Protein AF-A0A3D4FFZ3-F1 (afdb_monomer)

Radius of gyration: 27.98 Å; Cα contacts (8 Å, |Δi|>4): 88; chains: 1; bounding box: 76×33×69 Å

Foldseek 3Di:
DPPPVVVVVVVVVVVVVVVVVVVVVVVVVVVVVVPPDDDPDDPPCVVVVNPCVVVPPPPDDDDDDPPPDPQKDKDWDFDFPDPDPPDPGDGQWIWIWIRRRVVRDTDIGTDHSPDDDDD

Nearest PDB structures (foldseek):
  1pby-assembly1_B  TM=6.026E-01  e=5.267E+00  Paracoccus denitrificans
  5kux-assembly1_A  TM=2.816E-01  e=1.067E+00  synthetic construct
  7ear-assembly1_A  TM=4.599E-01  e=4.659E+00  Bacillus thuringiensis
  3ul5-assembly1_A  TM=3.034E-01  e=6.734E+00  Saccharum officinarum

Mean predicted aligned error: 15.94 Å

Structure (mmCIF, N/CA/C/O backbone):
data_AF-A0A3D4FFZ3-F1
#
_entry.id   AF-A0A3D4FFZ3-F1
#
loop_
_atom_site.group_PDB
_atom_site.id
_atom_site.type_symbol
_atom_site.label_atom_id
_atom_site.label_alt_id
_atom_site.label_comp_id
_atom_site.label_asym_id
_atom_site.label_entity_id
_atom_site.label_seq_id
_atom_site.pdbx_PDB_ins_code
_atom_site.Cartn_x
_atom_site.Cartn_y
_atom_site.Cartn_z
_atom_site.occupancy
_atom_site.B_iso_or_equiv
_atom_site.auth_seq_id
_atom_site.auth_comp_id
_atom_site.auth_asym_id
_atom_site.auth_atom_id
_atom_site.pdbx_PDB_model_num
ATOM 1 N N . MET A 1 1 ? -59.011 -3.872 30.780 1.00 48.00 1 MET A N 1
ATOM 2 C CA . MET A 1 1 ? -57.568 -4.022 31.102 1.00 48.00 1 MET A CA 1
ATOM 3 C C . MET A 1 1 ? -57.003 -2.704 31.618 1.00 48.00 1 MET A C 1
ATOM 5 O O . MET A 1 1 ? -56.883 -1.747 30.860 1.00 48.00 1 MET A O 1
ATOM 9 N N . LYS A 1 2 ? -56.721 -2.618 32.922 1.00 48.41 2 LYS A N 1
ATOM 10 C CA . LYS A 1 2 ? -56.284 -1.389 33.605 1.00 48.41 2 LYS A CA 1
ATOM 11 C C . LYS A 1 2 ? -54.818 -1.113 33.234 1.00 48.41 2 LYS A C 1
ATOM 13 O O . LYS A 1 2 ? -53.920 -1.659 33.855 1.00 48.41 2 LYS A O 1
ATOM 18 N N . LYS A 1 3 ? -54.581 -0.331 32.169 1.00 56.19 3 LYS A N 1
ATOM 19 C CA . LYS A 1 3 ? -53.235 0.008 31.662 1.00 56.19 3 LYS A CA 1
ATOM 20 C C . LYS A 1 3 ? -52.367 0.563 32.798 1.00 56.19 3 LYS A C 1
ATOM 22 O O . LYS A 1 3 ? -52.627 1.638 33.336 1.00 56.19 3 LYS A O 1
ATOM 27 N N . ASN A 1 4 ? -51.328 -0.185 33.134 1.00 61.59 4 ASN A N 1
ATOM 28 C CA . ASN A 1 4 ? -50.447 0.015 34.272 1.00 61.59 4 ASN A CA 1
ATOM 29 C C . ASN A 1 4 ? -49.555 1.230 33.952 1.00 61.59 4 ASN A C 1
ATOM 31 O O . ASN A 1 4 ? -48.488 1.090 33.353 1.00 61.59 4 ASN A O 1
ATOM 35 N N . LYS A 1 5 ? -50.014 2.447 34.283 1.00 64.62 5 LYS A N 1
ATOM 36 C CA . LYS A 1 5 ? -49.298 3.716 34.016 1.00 64.62 5 LYS A CA 1
ATOM 37 C C . LYS A 1 5 ? -47.824 3.676 34.457 1.00 64.62 5 LYS A C 1
ATOM 39 O O . LYS A 1 5 ? -46.995 4.328 33.831 1.00 64.62 5 LYS A O 1
ATOM 44 N N . SER A 1 6 ? -47.496 2.886 35.476 1.00 68.19 6 SER A N 1
ATOM 45 C CA . SER A 1 6 ? -46.139 2.701 36.001 1.00 68.19 6 SER A CA 1
ATOM 46 C C . SER A 1 6 ? -45.196 1.956 35.043 1.00 68.19 6 SER A C 1
ATOM 48 O O . SER A 1 6 ? -44.030 2.318 34.952 1.00 68.19 6 SER A O 1
ATOM 50 N N . ILE A 1 7 ? -45.687 0.990 34.255 1.00 79.81 7 ILE A N 1
ATOM 51 C CA . ILE A 1 7 ? -44.854 0.225 33.301 1.00 79.81 7 ILE A CA 1
ATOM 52 C C . ILE A 1 7 ? -44.422 1.106 32.125 1.00 79.81 7 ILE A C 1
ATOM 54 O O . ILE A 1 7 ? -43.269 1.075 31.710 1.00 79.81 7 ILE A O 1
ATOM 58 N N . LYS A 1 8 ? -45.320 1.969 31.632 1.00 82.06 8 LYS A N 1
ATOM 59 C CA . LYS A 1 8 ? -44.978 2.939 30.579 1.00 82.06 8 LYS A CA 1
ATOM 60 C C . LYS A 1 8 ? -43.899 3.931 31.024 1.00 82.06 8 LYS A C 1
ATOM 62 O O . LYS A 1 8 ? -43.062 4.303 30.213 1.00 82.06 8 LYS A O 1
ATOM 67 N N . LYS A 1 9 ? -43.901 4.333 32.302 1.00 85.06 9 LYS A N 1
ATOM 68 C CA . LYS A 1 9 ? -42.853 5.197 32.869 1.00 85.06 9 LYS A CA 1
ATOM 69 C C . LYS A 1 9 ? -41.499 4.485 32.922 1.00 85.06 9 LYS A C 1
ATOM 71 O O . LYS A 1 9 ? -40.504 5.082 32.542 1.00 85.06 9 LYS A O 1
ATOM 76 N N . ILE A 1 10 ? -41.469 3.211 33.320 1.00 87.88 10 ILE A N 1
ATOM 77 C CA . ILE A 1 10 ? -40.234 2.406 33.364 1.00 87.88 10 ILE A CA 1
ATOM 78 C C . ILE A 1 10 ? -39.655 2.204 31.955 1.00 87.88 10 ILE A C 1
ATOM 80 O O . ILE A 1 10 ? -38.456 2.377 31.750 1.00 87.88 10 ILE A O 1
ATOM 84 N N . ILE A 1 11 ? -40.502 1.914 30.963 1.00 90.44 11 ILE A N 1
ATOM 85 C CA . ILE A 1 11 ? -40.082 1.799 29.555 1.00 90.44 11 ILE A CA 1
ATOM 86 C C . ILE A 1 11 ? -39.512 3.129 29.039 1.00 90.44 11 ILE A C 1
ATOM 88 O O . ILE A 1 11 ? -38.491 3.148 28.364 1.00 90.44 11 ILE A O 1
ATOM 92 N N . PHE A 1 12 ? -40.132 4.257 29.391 1.00 91.25 12 PHE A N 1
ATOM 93 C CA . PHE A 1 12 ? -39.640 5.571 28.979 1.00 91.25 12 PHE A CA 1
ATOM 94 C C . PHE A 1 12 ? -38.284 5.918 29.619 1.00 91.25 12 PHE A C 1
ATOM 96 O O . PHE A 1 12 ? -37.401 6.446 28.949 1.00 91.25 12 PHE A O 1
ATOM 103 N N . ILE A 1 13 ? -38.090 5.572 30.897 1.00 93.25 13 ILE A N 1
ATOM 104 C CA . ILE A 1 13 ? -36.820 5.776 31.611 1.00 93.25 13 ILE A CA 1
ATOM 105 C C . ILE A 1 13 ? -35.711 4.906 31.011 1.00 93.25 13 ILE A C 1
ATOM 107 O O . ILE A 1 13 ? -34.633 5.411 30.718 1.00 93.25 13 ILE A O 1
ATOM 111 N N . THR A 1 14 ? -35.976 3.618 30.784 1.00 93.00 14 THR A N 1
ATOM 112 C CA . THR A 1 14 ? -34.989 2.695 30.194 1.00 93.00 14 THR A CA 1
ATOM 113 C C . THR A 1 14 ? -34.596 3.103 28.773 1.00 93.00 14 THR A C 1
ATOM 115 O O . THR A 1 14 ? -33.411 3.096 28.449 1.00 93.00 14 THR A O 1
ATOM 118 N N . LEU A 1 15 ? -35.555 3.550 27.956 1.00 94.00 15 LEU A N 1
ATOM 119 C CA . LEU A 1 15 ? -35.282 4.083 26.620 1.00 94.00 15 LEU A CA 1
ATOM 120 C C . LEU A 1 15 ? -34.438 5.367 26.667 1.00 94.00 15 LEU A C 1
ATOM 122 O O . LEU A 1 15 ? -33.523 5.525 25.866 1.00 94.00 15 LEU A O 1
ATOM 126 N N . SER A 1 16 ? -34.714 6.258 27.624 1.00 93.06 16 SER A N 1
ATOM 127 C CA . SER A 1 16 ? -33.938 7.488 27.824 1.00 93.06 16 SER A CA 1
ATOM 128 C C . SER A 1 16 ? -32.482 7.190 28.198 1.00 93.06 16 SER A C 1
ATOM 130 O O . SER A 1 16 ? -31.563 7.752 27.605 1.00 93.06 16 SER A O 1
ATOM 132 N N . VAL A 1 17 ? -32.257 6.240 29.114 1.00 96.00 17 VAL A N 1
ATOM 133 C CA . VAL A 1 17 ? -30.906 5.801 29.509 1.00 96.00 17 VAL A CA 1
ATOM 134 C C . VAL A 1 17 ? -30.159 5.175 28.329 1.00 96.00 17 VAL A C 1
ATOM 136 O O . VAL A 1 17 ? -28.996 5.501 28.105 1.00 96.00 17 VAL A O 1
ATOM 139 N N . LEU A 1 18 ? -30.829 4.333 27.534 1.00 95.94 18 LEU A N 1
ATOM 140 C CA . LEU A 1 18 ? -30.233 3.729 26.339 1.00 95.94 18 LEU A CA 1
ATOM 141 C C . LEU A 1 18 ? -29.776 4.794 25.330 1.00 95.94 18 LEU A C 1
ATOM 143 O O . LEU A 1 18 ? -28.683 4.696 24.774 1.00 95.94 18 LEU A O 1
ATOM 147 N N . LEU A 1 19 ? -30.592 5.829 25.122 1.00 95.62 19 LEU A N 1
ATOM 148 C CA . LEU A 1 19 ? -30.292 6.918 24.194 1.00 95.62 19 LEU A CA 1
ATOM 149 C C . LEU A 1 19 ? -29.105 7.768 24.678 1.00 95.62 19 LEU A C 1
ATOM 151 O O . LEU A 1 19 ? -28.261 8.169 23.880 1.00 95.62 19 LEU A O 1
ATOM 155 N N . LEU A 1 20 ? -28.996 7.963 25.993 1.00 96.38 20 LEU A N 1
ATOM 156 C CA . LEU A 1 20 ? -27.861 8.624 26.64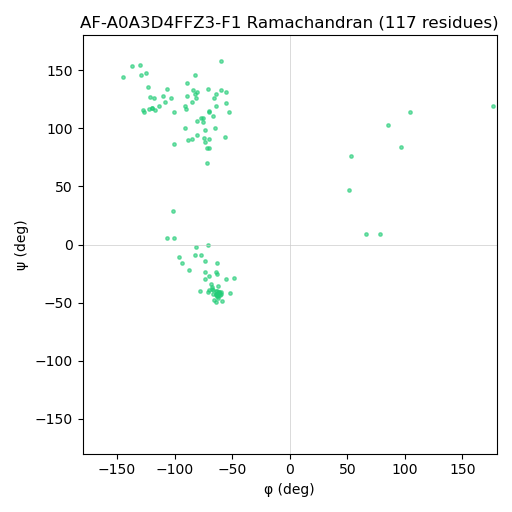0 1.00 96.38 20 LEU A CA 1
ATOM 157 C C . LEU A 1 20 ? -26.558 7.830 26.462 1.00 96.38 20 LEU A C 1
ATOM 159 O O . LEU A 1 20 ? -25.529 8.411 26.116 1.00 96.38 20 LEU A O 1
ATOM 163 N N . CYS A 1 21 ? -26.603 6.504 26.623 1.00 95.88 21 CYS A N 1
ATOM 164 C CA . CYS A 1 21 ? -25.453 5.634 26.366 1.00 95.88 21 CYS A CA 1
ATOM 165 C C . CYS A 1 21 ? -25.006 5.693 24.899 1.00 95.88 21 CYS A C 1
ATOM 167 O O . CYS A 1 21 ? -23.814 5.822 24.633 1.00 95.88 21 CYS A O 1
ATOM 169 N N . LEU A 1 22 ? -25.946 5.648 23.950 1.00 96.38 22 LEU A N 1
ATOM 170 C CA . LEU A 1 22 ? -25.636 5.766 22.520 1.00 96.38 22 LEU A CA 1
ATOM 171 C C . LEU A 1 22 ? -25.002 7.122 22.183 1.00 96.38 22 LEU A C 1
ATOM 173 O O . LEU A 1 22 ? -24.018 7.169 21.447 1.00 96.38 22 LEU A O 1
ATOM 177 N N . GLY A 1 23 ? -25.514 8.210 22.765 1.00 96.06 23 GLY A N 1
ATOM 178 C CA . GLY A 1 23 ? -24.931 9.543 22.613 1.00 96.06 23 GLY A CA 1
ATOM 179 C C . GLY A 1 23 ? -23.497 9.624 23.142 1.00 96.06 23 GLY A C 1
ATOM 180 O O . GLY A 1 23 ? -22.621 10.154 22.462 1.00 96.06 23 GLY A O 1
ATOM 181 N N . ALA A 1 24 ? -23.229 9.040 24.314 1.00 95.31 24 ALA A N 1
ATOM 182 C CA . ALA A 1 24 ? -21.886 9.005 24.893 1.00 95.31 24 ALA A CA 1
ATOM 183 C C . ALA A 1 24 ? -20.893 8.218 24.020 1.00 95.31 24 ALA A C 1
ATOM 185 O O . ALA A 1 24 ? -19.775 8.681 23.796 1.00 95.31 24 ALA A O 1
ATOM 186 N N . VAL A 1 25 ? -21.311 7.064 23.483 1.00 96.00 25 VAL A N 1
ATOM 187 C CA . VAL A 1 25 ? -20.490 6.268 22.555 1.00 96.00 25 VAL A CA 1
ATOM 188 C C . VAL A 1 25 ? -20.187 7.061 21.286 1.00 96.00 25 VAL A C 1
ATOM 190 O O . VAL A 1 25 ? -19.031 7.129 20.881 1.00 96.00 25 VAL A O 1
ATOM 193 N N . TYR A 1 26 ? -21.192 7.711 20.692 1.00 95.62 26 TYR A N 1
ATOM 194 C CA . TYR A 1 26 ? -21.011 8.519 19.486 1.00 95.62 26 TYR A CA 1
ATOM 195 C C . TYR A 1 26 ? -20.001 9.656 19.696 1.00 95.62 26 TYR A C 1
ATOM 197 O O . TYR A 1 26 ? -19.062 9.799 18.915 1.00 95.62 26 TYR A O 1
ATOM 205 N N . VAL A 1 27 ? -20.148 10.425 20.782 1.00 95.38 27 VAL A N 1
ATOM 206 C CA . VAL A 1 27 ? -19.226 11.522 21.122 1.00 95.38 27 VAL A CA 1
ATOM 207 C C . VAL A 1 27 ? -17.806 10.998 21.353 1.00 95.38 27 VAL A C 1
ATOM 209 O O . VAL A 1 27 ? -16.845 11.591 20.862 1.00 95.38 27 VAL A O 1
ATOM 212 N N . TYR A 1 28 ? -17.659 9.868 22.049 1.00 94.62 28 TYR A N 1
ATOM 213 C CA . TYR A 1 28 ? -16.353 9.261 22.296 1.00 94.62 28 TYR A CA 1
ATOM 214 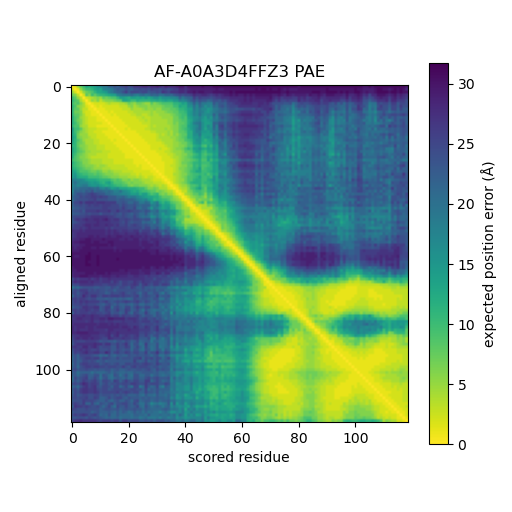C C . TYR A 1 28 ? -15.677 8.798 20.999 1.00 94.62 28 TYR A C 1
ATOM 216 O O . TYR A 1 28 ? -14.532 9.173 20.742 1.00 94.62 28 TYR A O 1
ATOM 224 N N . SER A 1 29 ? -16.386 8.056 20.144 1.00 92.00 29 SER A N 1
ATOM 225 C CA . SER A 1 29 ? -15.871 7.627 18.839 1.00 92.00 29 SER A CA 1
ATOM 226 C C . SER A 1 29 ? -15.493 8.815 17.950 1.00 92.00 29 SER A C 1
ATOM 228 O O . SER A 1 29 ? -14.431 8.791 17.334 1.00 92.00 29 SER A O 1
ATOM 230 N N . TYR A 1 30 ? -16.301 9.881 17.934 1.00 91.94 30 TYR A N 1
ATOM 231 C CA . TYR A 1 30 ? -15.998 11.100 17.181 1.00 91.94 30 TYR A CA 1
ATOM 232 C C . TYR A 1 30 ? -14.723 11.792 17.689 1.00 91.94 30 TYR A C 1
ATOM 234 O O . TYR A 1 30 ? -13.858 12.152 16.898 1.00 91.94 30 TYR A O 1
ATOM 242 N N . SER A 1 31 ? -14.550 11.896 19.012 1.00 89.75 31 SER A N 1
ATOM 243 C CA . SER A 1 31 ? -13.341 12.477 19.621 1.00 89.75 31 SER A CA 1
ATOM 244 C C . SER A 1 31 ? -12.059 11.692 19.315 1.00 89.75 31 SER A C 1
ATOM 246 O O . SER A 1 31 ? -10.960 12.247 19.337 1.00 89.75 31 SER A O 1
ATOM 248 N N . LEU A 1 32 ? -12.194 10.391 19.036 1.00 85.38 32 LEU A N 1
ATOM 249 C CA . LEU A 1 32 ? -11.086 9.533 18.635 1.00 85.38 32 LEU A CA 1
ATOM 250 C C . LEU A 1 32 ? -10.715 9.758 17.164 1.00 85.38 32 LEU A C 1
ATOM 252 O O . LEU A 1 32 ? -9.531 9.799 16.840 1.00 85.38 32 LEU A O 1
ATOM 256 N N . LEU A 1 33 ? -11.718 9.939 16.299 1.00 83.75 33 LEU A N 1
ATOM 257 C CA . LEU A 1 33 ? -11.528 10.227 14.875 1.00 83.75 33 LEU A CA 1
ATOM 258 C C . LEU A 1 33 ? -10.904 11.609 14.646 1.00 83.75 33 LEU A C 1
ATOM 260 O O . LEU A 1 33 ? -10.021 11.739 13.808 1.00 83.75 33 LEU A O 1
ATOM 264 N N . ASP A 1 34 ? -11.291 12.613 15.433 1.00 82.81 34 ASP A N 1
ATOM 265 C CA . ASP A 1 34 ? -10.767 13.986 15.334 1.00 82.81 34 ASP A CA 1
ATOM 266 C C . ASP A 1 34 ? -9.260 14.087 15.655 1.00 82.81 34 ASP A C 1
ATOM 268 O O . ASP A 1 34 ? -8.549 14.970 15.186 1.00 82.81 34 ASP A O 1
ATOM 272 N N . LYS A 1 35 ? -8.727 13.131 16.427 1.00 79.56 35 LYS A N 1
ATOM 273 C CA . LYS A 1 35 ? -7.289 13.045 16.743 1.00 79.56 35 LYS A CA 1
ATOM 274 C C . LYS A 1 35 ? -6.449 12.484 15.596 1.00 79.56 35 LYS A C 1
ATOM 276 O O . LYS A 1 35 ? -5.218 12.491 15.690 1.00 79.56 35 LYS A O 1
ATOM 281 N N . ILE A 1 36 ? -7.076 11.970 14.541 1.00 78.62 36 ILE A N 1
ATOM 282 C CA . ILE A 1 36 ? -6.365 11.464 13.374 1.00 78.62 36 ILE A CA 1
ATOM 283 C C . ILE A 1 36 ? -5.878 12.676 12.581 1.00 78.62 36 ILE A C 1
ATOM 285 O O . ILE A 1 36 ? -6.652 13.359 11.919 1.00 78.62 36 ILE A O 1
ATOM 289 N N . LYS A 1 37 ? -4.571 12.948 12.652 1.00 68.00 37 LYS A N 1
ATOM 290 C CA . LYS A 1 37 ? -3.927 13.961 11.814 1.00 68.00 37 LYS A CA 1
ATOM 291 C C . LYS A 1 37 ? -4.000 13.516 10.357 1.00 68.00 37 LYS A C 1
ATOM 293 O O . LYS A 1 37 ? -3.211 12.680 9.923 1.00 68.00 37 LYS A O 1
ATOM 298 N N . THR A 1 38 ? -4.943 14.074 9.615 1.00 67.94 38 THR A N 1
ATOM 299 C CA . THR A 1 38 ? -4.982 13.958 8.163 1.00 67.94 38 THR A CA 1
ATOM 300 C C . THR A 1 38 ? -4.047 15.002 7.572 1.00 67.94 38 THR A C 1
ATOM 302 O O . THR A 1 38 ? -4.095 16.172 7.946 1.00 67.94 38 THR A O 1
ATOM 305 N N . VAL A 1 39 ? -3.171 14.580 6.669 1.00 69.00 39 VAL A N 1
ATOM 306 C CA . VAL A 1 39 ? -2.488 15.504 5.763 1.00 69.00 39 VAL A CA 1
ATOM 307 C C . VAL A 1 39 ? -3.414 15.748 4.581 1.00 69.00 39 VAL A C 1
ATOM 309 O O . VAL A 1 39 ? -3.987 14.796 4.046 1.00 69.00 39 VAL A O 1
ATOM 312 N N . ASP A 1 40 ? -3.591 17.008 4.196 1.00 69.19 40 ASP A N 1
ATOM 313 C CA . ASP A 1 40 ? -4.332 17.326 2.982 1.00 69.19 40 ASP A CA 1
ATOM 314 C C . ASP A 1 40 ? -3.558 16.765 1.789 1.00 69.19 40 ASP A C 1
ATOM 316 O O . ASP A 1 40 ? -2.398 17.111 1.551 1.00 69.19 40 ASP A O 1
ATOM 320 N N . PHE A 1 41 ? -4.188 15.851 1.050 1.00 58.47 41 PHE A N 1
ATOM 321 C CA . PHE A 1 41 ? -3.632 15.370 -0.205 1.00 58.47 41 PHE A CA 1
ATOM 322 C C . PHE A 1 41 ? -3.637 16.534 -1.199 1.00 58.47 41 PHE A C 1
ATOM 324 O O . PHE A 1 41 ? -4.694 16.989 -1.636 1.00 58.47 41 PHE A O 1
ATOM 331 N N . THR A 1 42 ? -2.448 17.031 -1.539 1.00 68.88 42 THR A N 1
ATOM 332 C CA . THR A 1 42 ? -2.285 18.061 -2.566 1.00 68.88 42 THR A CA 1
ATOM 333 C C . THR A 1 42 ? -2.826 17.554 -3.903 1.00 68.88 42 THR A C 1
ATOM 335 O O . THR A 1 42 ? -2.545 16.434 -4.329 1.00 68.88 42 THR A O 1
ATOM 338 N N . ASN A 1 43 ? -3.626 18.381 -4.574 1.00 64.62 43 ASN A N 1
ATOM 339 C CA . ASN A 1 43 ? -4.103 18.091 -5.928 1.00 64.62 43 ASN A CA 1
ATOM 340 C C . ASN A 1 43 ? -3.055 18.450 -6.996 1.00 64.62 43 ASN A C 1
ATOM 342 O O . ASN A 1 43 ? -3.292 18.239 -8.190 1.00 64.62 43 ASN A O 1
ATOM 346 N N . ASP A 1 44 ? -1.905 19.002 -6.593 1.00 69.44 44 ASP A N 1
ATOM 347 C CA . ASP A 1 44 ? -0.830 19.323 -7.516 1.00 69.44 44 ASP A CA 1
ATOM 348 C C . ASP A 1 44 ? -0.071 18.050 -7.916 1.00 69.44 44 ASP A C 1
ATOM 350 O O . ASP A 1 44 ? 0.680 17.442 -7.151 1.00 69.44 44 ASP A O 1
ATOM 354 N N . LYS A 1 45 ? -0.258 17.644 -9.175 1.00 62.78 45 LYS A N 1
ATOM 355 C CA . LYS A 1 45 ? 0.383 16.468 -9.781 1.00 62.78 45 LYS A CA 1
ATOM 356 C C . LYS A 1 45 ? 1.913 16.519 -9.685 1.00 62.78 45 LYS A C 1
ATOM 358 O O . LYS A 1 45 ? 2.530 15.458 -9.617 1.00 62.78 45 LYS A O 1
ATOM 363 N N . LYS A 1 46 ? 2.528 17.712 -9.676 1.00 61.47 46 LYS A N 1
ATOM 364 C CA . LYS A 1 46 ? 3.986 17.859 -9.521 1.00 61.47 46 LYS A CA 1
ATOM 365 C C . LYS A 1 46 ? 4.446 17.535 -8.104 1.00 61.47 46 LYS A C 1
ATOM 367 O O . LYS A 1 46 ? 5.469 16.877 -7.946 1.00 61.47 46 LYS A O 1
ATOM 372 N N . GLU A 1 47 ? 3.687 17.966 -7.104 1.00 62.59 47 GLU A N 1
ATOM 373 C CA . GLU A 1 47 ? 3.986 17.735 -5.689 1.00 62.59 47 GLU A CA 1
ATOM 374 C C . GLU A 1 47 ? 3.723 16.270 -5.291 1.00 62.59 47 GLU A C 1
ATOM 376 O O . GLU A 1 47 ? 4.465 15.694 -4.501 1.00 62.59 47 GLU A O 1
ATOM 381 N N . LEU A 1 48 ? 2.769 15.609 -5.960 1.00 62.47 48 LEU A N 1
ATOM 382 C CA . LEU A 1 48 ? 2.561 14.154 -5.897 1.00 62.47 48 LEU A CA 1
ATOM 383 C C . LEU A 1 48 ? 3.664 13.332 -6.599 1.00 62.47 48 LEU A C 1
ATOM 385 O O . LEU A 1 48 ? 3.570 12.106 -6.659 1.00 62.47 48 LEU A O 1
ATOM 389 N N . GLY A 1 49 ? 4.674 13.974 -7.199 1.00 58.31 49 GLY A N 1
ATOM 390 C CA . GLY A 1 49 ? 5.721 13.298 -7.975 1.00 58.31 49 GLY A CA 1
ATOM 391 C C . GLY A 1 49 ? 5.219 12.640 -9.269 1.00 58.31 49 GLY A C 1
ATOM 392 O O . GLY A 1 49 ? 5.969 11.924 -9.937 1.00 58.31 49 GLY A O 1
ATOM 393 N N . ILE A 1 50 ? 3.965 12.885 -9.663 1.00 58.59 50 ILE A N 1
ATOM 394 C CA . ILE A 1 50 ? 3.356 12.327 -10.871 1.00 58.59 50 ILE A CA 1
ATOM 395 C C . ILE A 1 50 ? 3.731 13.228 -12.047 1.00 58.59 50 ILE A C 1
ATOM 397 O O . ILE A 1 50 ? 3.033 14.184 -12.398 1.00 58.59 50 ILE A O 1
ATOM 401 N N . ASN A 1 51 ? 4.849 12.908 -12.699 1.00 61.62 51 ASN A N 1
ATOM 402 C CA . ASN A 1 51 ? 5.249 13.577 -13.931 1.00 61.62 51 ASN A CA 1
ATOM 403 C C . ASN A 1 51 ? 4.330 13.152 -15.093 1.00 61.62 51 ASN A C 1
ATOM 405 O O . ASN A 1 51 ? 4.636 12.248 -15.870 1.00 61.62 51 ASN A O 1
ATOM 409 N N . THR A 1 52 ? 3.175 13.811 -15.189 1.00 57.41 52 THR A N 1
ATOM 410 C CA . THR A 1 52 ? 2.149 13.543 -16.209 1.00 57.41 52 THR A CA 1
ATOM 411 C C . THR A 1 52 ? 2.606 13.805 -17.646 1.00 57.41 52 THR A C 1
ATOM 413 O O . THR A 1 52 ? 1.992 13.277 -18.570 1.00 57.41 52 THR A O 1
ATOM 416 N N . GLU A 1 53 ? 3.706 14.533 -17.865 1.00 59.00 53 GLU A N 1
ATOM 417 C CA . GLU A 1 53 ? 4.274 14.719 -19.206 1.00 59.00 53 GLU A CA 1
ATOM 418 C C . GLU A 1 53 ? 4.899 13.429 -19.757 1.00 59.00 53 GLU A C 1
ATOM 420 O O . GLU A 1 53 ? 4.876 13.213 -20.966 1.00 59.00 53 GLU A O 1
ATOM 425 N N . LYS A 1 54 ? 5.365 12.523 -18.883 1.00 52.50 54 LYS A N 1
ATOM 426 C CA . LYS A 1 54 ? 5.884 11.197 -19.269 1.00 52.50 54 LYS A CA 1
ATOM 427 C C . LYS A 1 54 ? 4.796 10.138 -19.482 1.00 52.50 54 LYS A C 1
ATOM 429 O O . LYS A 1 54 ? 5.105 9.049 -19.949 1.00 52.50 54 LYS A O 1
ATOM 434 N N . ILE A 1 55 ? 3.545 10.447 -19.128 1.00 51.53 55 ILE A N 1
ATOM 435 C CA . ILE A 1 55 ? 2.378 9.550 -19.251 1.00 51.53 55 ILE A CA 1
ATOM 436 C C . ILE A 1 55 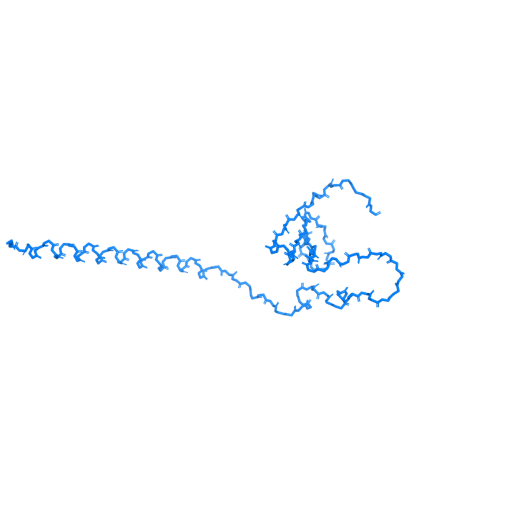? 1.548 9.910 -20.496 1.00 51.53 55 ILE A C 1
ATOM 438 O O . ILE A 1 55 ? 0.481 9.350 -20.734 1.00 51.53 55 ILE A O 1
ATOM 442 N N . LYS A 1 56 ? 2.014 10.844 -21.336 1.00 47.28 56 LYS A N 1
ATOM 443 C CA . LYS A 1 56 ? 1.443 10.956 -22.678 1.00 47.28 56 LYS A CA 1
ATOM 444 C C . LYS A 1 56 ? 1.809 9.677 -23.435 1.00 47.28 56 LYS A C 1
ATOM 446 O O . LYS A 1 56 ? 2.997 9.349 -23.465 1.00 47.28 56 LYS A O 1
ATOM 451 N N . PRO A 1 57 ? 0.837 8.953 -24.020 1.00 47.28 57 PRO A N 1
ATOM 452 C CA . PRO A 1 57 ? 1.158 7.827 -24.877 1.00 47.28 57 PRO A CA 1
ATOM 453 C C . PRO A 1 57 ? 2.091 8.366 -25.952 1.00 47.28 57 PRO A 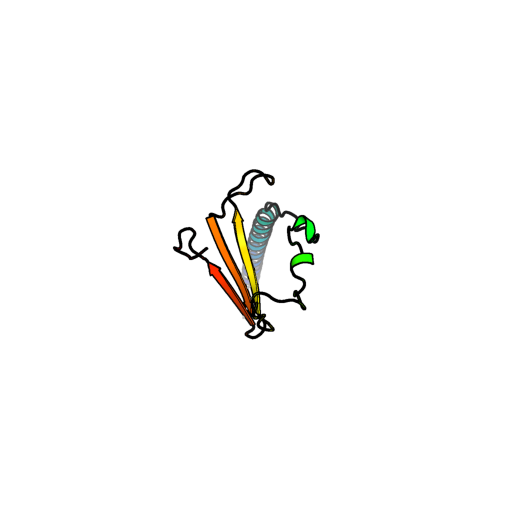C 1
ATOM 455 O O . PRO A 1 57 ? 1.782 9.360 -26.618 1.00 47.28 57 PRO A O 1
ATOM 458 N N . LYS A 1 58 ? 3.280 7.772 -26.034 1.00 45.81 58 LYS A N 1
ATOM 459 C CA . LYS A 1 58 ? 4.285 8.085 -27.041 1.00 45.81 58 LYS A CA 1
ATOM 460 C C . LYS A 1 58 ? 3.764 7.520 -28.362 1.00 45.81 58 LYS A C 1
ATOM 462 O O . LYS A 1 58 ? 4.212 6.494 -28.851 1.00 45.81 58 LYS A O 1
ATOM 467 N N . ASN A 1 59 ? 2.717 8.150 -28.884 1.00 53.16 59 ASN A N 1
ATOM 468 C CA . ASN A 1 59 ? 2.283 7.940 -30.243 1.00 53.16 59 ASN A CA 1
ATOM 469 C C . ASN A 1 59 ? 3.372 8.585 -31.083 1.00 53.16 59 ASN A C 1
ATOM 471 O O . ASN A 1 59 ? 3.537 9.804 -31.029 1.00 53.16 59 ASN A O 1
ATOM 475 N N . ASN A 1 60 ? 4.077 7.736 -31.817 1.00 50.03 60 ASN A N 1
ATOM 476 C CA . ASN A 1 60 ? 5.135 8.024 -32.775 1.00 50.03 60 ASN A CA 1
ATOM 477 C C . ASN A 1 60 ? 6.537 7.713 -32.234 1.00 50.03 60 ASN A C 1
ATOM 479 O O . ASN A 1 60 ? 7.061 8.356 -31.325 1.00 50.03 60 ASN A O 1
ATOM 483 N N . ASP A 1 61 ? 7.107 6.713 -32.903 1.00 43.81 61 ASP A N 1
ATOM 484 C CA . ASP A 1 61 ? 8.525 6.402 -33.045 1.00 43.81 61 ASP A CA 1
ATOM 485 C C . ASP A 1 61 ? 9.087 5.341 -32.083 1.00 43.81 61 ASP A C 1
ATOM 487 O O . ASP A 1 61 ? 9.690 5.613 -31.046 1.00 43.81 61 ASP A O 1
ATOM 491 N N . SER A 1 62 ? 8.879 4.096 -32.529 1.00 48.97 62 SER A N 1
ATOM 492 C CA . SER A 1 62 ? 9.935 3.096 -32.730 1.00 48.97 62 SER A CA 1
ATOM 493 C C . SER A 1 62 ? 10.856 2.822 -31.542 1.00 48.97 62 SER A C 1
ATOM 495 O O . SER A 1 62 ? 11.996 3.266 -31.558 1.00 48.97 62 SER A O 1
ATOM 497 N N . ASP A 1 63 ? 10.369 2.074 -30.549 1.00 46.22 63 ASP A N 1
ATOM 498 C CA . ASP A 1 63 ? 11.064 0.929 -29.925 1.00 46.22 63 ASP A CA 1
ATOM 499 C C . ASP A 1 63 ? 10.210 0.396 -28.754 1.00 46.22 63 ASP A C 1
ATOM 501 O O . ASP A 1 63 ? 9.915 1.127 -27.810 1.00 46.22 63 ASP A O 1
ATOM 505 N N . GLY A 1 64 ? 9.785 -0.868 -28.827 1.00 43.12 64 GLY A N 1
ATOM 506 C CA . GLY A 1 64 ? 9.074 -1.570 -27.748 1.00 43.12 64 GLY A CA 1
ATOM 507 C C . GLY A 1 64 ? 7.552 -1.362 -27.698 1.00 43.12 64 GLY A C 1
ATOM 508 O O . GLY A 1 64 ? 7.052 -0.360 -27.198 1.00 43.12 64 GLY A O 1
ATOM 509 N N . ASN A 1 65 ? 6.800 -2.363 -28.165 1.00 44.00 65 ASN A N 1
ATOM 510 C CA . ASN A 1 65 ? 5.342 -2.467 -28.045 1.00 44.00 65 ASN A CA 1
ATOM 511 C C . ASN A 1 65 ? 4.888 -2.400 -26.571 1.00 44.00 65 ASN A C 1
ATOM 513 O O . ASN A 1 65 ? 4.822 -3.425 -25.894 1.00 44.00 65 ASN A O 1
ATOM 517 N N . ILE A 1 66 ? 4.554 -1.213 -26.061 1.00 53.16 66 ILE A N 1
ATOM 518 C CA . ILE A 1 66 ? 3.778 -1.096 -24.824 1.00 53.16 66 ILE A CA 1
ATOM 519 C C . ILE A 1 66 ? 2.317 -1.313 -25.213 1.00 53.16 66 ILE A C 1
ATOM 521 O O . ILE A 1 66 ? 1.639 -0.400 -25.681 1.00 53.16 66 ILE A O 1
ATOM 525 N N . ASP A 1 67 ? 1.864 -2.559 -25.086 1.00 55.62 67 ASP A N 1
ATOM 526 C CA . ASP A 1 67 ? 0.493 -2.957 -25.394 1.00 55.62 67 ASP A CA 1
ATOM 527 C C . ASP A 1 67 ? -0.453 -2.357 -24.344 1.00 55.62 67 AS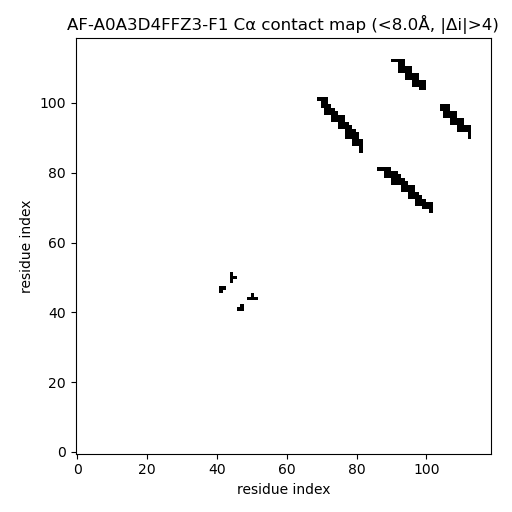P A C 1
ATOM 529 O O . ASP A 1 67 ? -0.671 -2.893 -23.253 1.00 55.62 67 ASP A O 1
ATOM 533 N N . HIS A 1 68 ? -0.950 -1.156 -24.628 1.00 62.62 68 HIS A N 1
ATOM 534 C CA . HIS A 1 68 ? -1.931 -0.490 -23.790 1.00 62.62 68 HIS A CA 1
ATOM 535 C C . HIS A 1 68 ? -3.281 -1.179 -23.977 1.00 62.62 68 HIS A C 1
ATOM 537 O O . HIS A 1 68 ? -4.016 -0.902 -24.922 1.00 62.62 68 HIS A O 1
ATOM 543 N N . THR A 1 69 ? -3.629 -2.075 -23.053 1.00 73.56 69 THR A N 1
ATOM 544 C CA . THR A 1 69 ? -4.962 -2.676 -23.047 1.00 73.56 69 THR A CA 1
ATOM 545 C C . THR A 1 69 ? -5.999 -1.628 -22.641 1.00 73.56 69 THR A C 1
ATOM 547 O O . THR A 1 69 ? -6.004 -1.142 -21.509 1.00 73.56 69 THR A O 1
ATOM 550 N N . GLU A 1 70 ? -6.894 -1.281 -23.563 1.00 80.25 70 GLU A N 1
ATOM 551 C CA . GLU A 1 70 ? -7.972 -0.321 -23.321 1.00 80.25 70 GLU A CA 1
ATOM 552 C C . GLU A 1 70 ? -8.829 -0.735 -22.105 1.00 80.25 70 GLU A C 1
ATOM 554 O O . GLU A 1 70 ? -9.243 -1.891 -21.969 1.00 80.25 70 GLU A O 1
ATOM 559 N N . 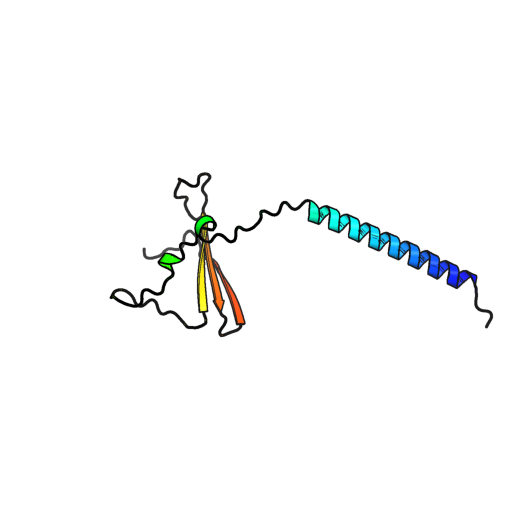GLY A 1 71 ? -9.070 0.208 -21.187 1.00 84.69 71 GLY A N 1
ATOM 560 C CA . GLY A 1 71 ? -9.826 -0.035 -19.951 1.00 84.69 71 GLY A CA 1
ATOM 561 C C . GLY A 1 71 ? -9.051 -0.735 -18.824 1.00 84.69 71 GLY A C 1
ATOM 562 O O . GLY A 1 71 ? -9.655 -1.119 -17.822 1.00 84.69 71 GLY A O 1
ATOM 563 N N . ILE A 1 72 ? -7.731 -0.912 -18.952 1.00 87.19 72 ILE A N 1
ATOM 564 C CA . ILE A 1 72 ? -6.878 -1.435 -17.878 1.00 87.19 72 ILE A CA 1
ATOM 565 C C . ILE A 1 72 ? -5.703 -0.482 -17.643 1.00 87.19 72 ILE A C 1
ATOM 567 O O . ILE A 1 72 ? -4.832 -0.320 -18.492 1.00 87.19 72 ILE A O 1
ATOM 571 N N . THR A 1 73 ? -5.647 0.112 -16.452 1.00 89.12 73 THR A N 1
ATOM 572 C CA . THR A 1 73 ? -4.553 0.997 -16.033 1.00 89.12 73 THR A CA 1
ATOM 573 C C . THR A 1 73 ? -3.705 0.301 -14.978 1.00 89.12 73 THR A C 1
ATOM 575 O O . THR A 1 73 ? -4.215 -0.063 -13.921 1.00 89.12 73 THR A O 1
ATOM 578 N N . ASN A 1 74 ? -2.406 0.147 -15.237 1.00 91.62 74 ASN A N 1
ATOM 579 C CA . ASN A 1 74 ? -1.447 -0.386 -14.268 1.00 91.62 74 ASN A CA 1
ATOM 580 C C . ASN A 1 74 ? -0.619 0.751 -13.665 1.00 91.62 74 ASN A C 1
ATOM 582 O O . ASN A 1 74 ? -0.001 1.527 -14.390 1.00 91.62 74 ASN A O 1
ATOM 586 N N . ILE A 1 75 ? -0.596 0.832 -12.338 1.00 91.94 75 ILE A N 1
ATOM 587 C CA . ILE A 1 75 ? 0.149 1.829 -11.569 1.00 91.94 75 ILE A CA 1
ATOM 588 C C . ILE A 1 75 ? 1.190 1.084 -10.737 1.00 91.94 75 ILE A C 1
ATOM 590 O O . ILE A 1 75 ? 0.834 0.292 -9.864 1.00 91.94 75 ILE A O 1
ATOM 594 N N . ALA A 1 76 ? 2.472 1.330 -11.005 1.00 92.56 76 ALA A N 1
ATOM 595 C CA . ALA A 1 76 ? 3.563 0.805 -10.192 1.00 92.56 76 ALA A CA 1
ATOM 596 C C . ALA A 1 76 ? 3.744 1.664 -8.931 1.00 92.56 76 ALA A C 1
ATOM 598 O O . ALA A 1 76 ? 3.808 2.891 -9.008 1.00 92.56 76 ALA A O 1
ATOM 599 N N . ILE A 1 77 ? 3.819 1.011 -7.775 1.00 92.75 77 ILE A N 1
ATOM 600 C CA . ILE A 1 77 ? 3.934 1.622 -6.452 1.00 92.75 77 ILE A CA 1
ATOM 601 C C . ILE A 1 77 ? 5.221 1.105 -5.809 1.00 92.75 77 ILE A C 1
ATOM 603 O O . ILE A 1 77 ? 5.421 -0.106 -5.699 1.00 92.75 77 ILE A O 1
ATOM 607 N N . PHE A 1 78 ? 6.068 2.031 -5.361 1.00 90.81 78 PHE A N 1
ATOM 608 C CA . PHE A 1 78 ? 7.358 1.740 -4.740 1.00 90.81 78 PHE A CA 1
ATOM 609 C C . PHE A 1 78 ? 7.407 2.355 -3.342 1.00 90.81 78 PHE A C 1
ATOM 611 O O . PHE A 1 78 ? 7.349 3.573 -3.188 1.00 90.81 78 PHE A O 1
ATOM 618 N N . GLY A 1 79 ? 7.523 1.516 -2.317 1.00 89.75 79 GLY A N 1
ATOM 619 C CA . GLY A 1 79 ? 7.886 1.947 -0.972 1.00 89.75 79 GLY A CA 1
ATOM 620 C C . GLY A 1 79 ? 9.395 2.113 -0.912 1.00 89.75 79 GLY A C 1
ATOM 621 O O . GLY A 1 79 ? 10.107 1.109 -0.955 1.00 89.75 79 GLY A O 1
ATOM 622 N N . ILE A 1 80 ? 9.865 3.359 -0.887 1.00 87.88 80 ILE A N 1
ATOM 623 C CA . ILE A 1 80 ? 11.284 3.713 -0.799 1.00 87.88 80 ILE A CA 1
ATOM 624 C C . ILE A 1 80 ? 11.708 3.824 0.668 1.00 87.88 80 ILE A C 1
ATOM 626 O O . ILE A 1 80 ? 11.076 4.542 1.439 1.00 87.88 80 ILE A O 1
ATOM 630 N N . ASP A 1 81 ? 12.781 3.135 1.053 1.00 85.62 81 ASP A N 1
ATOM 631 C CA . ASP A 1 81 ? 13.438 3.361 2.341 1.00 85.62 81 ASP A CA 1
ATOM 632 C C . ASP A 1 81 ? 14.490 4.463 2.160 1.00 85.62 81 ASP A C 1
ATOM 634 O O . ASP A 1 81 ? 15.626 4.221 1.743 1.00 85.62 81 ASP A O 1
ATOM 638 N N . SER A 1 82 ? 14.065 5.713 2.364 1.00 84.12 82 SER A N 1
ATOM 639 C CA . SER A 1 82 ? 14.942 6.885 2.399 1.00 84.12 82 SER A CA 1
ATOM 640 C C . SER A 1 82 ? 14.448 7.902 3.421 1.00 84.12 82 SER A C 1
ATOM 642 O O . SER A 1 82 ? 13.246 8.108 3.589 1.00 84.12 82 SER A O 1
ATOM 644 N N . ARG A 1 83 ? 15.393 8.569 4.092 1.00 76.94 83 ARG A N 1
ATOM 645 C CA . ARG A 1 83 ? 15.124 9.646 5.059 1.00 76.94 83 ARG A CA 1
ATOM 646 C C . ARG A 1 83 ? 15.220 11.047 4.446 1.00 76.94 83 ARG A C 1
ATOM 648 O O . ARG A 1 83 ? 14.826 12.008 5.098 1.00 76.94 83 ARG A O 1
ATOM 655 N N . SER A 1 84 ? 15.740 11.158 3.223 1.00 76.06 84 SER A N 1
ATOM 656 C CA . SER A 1 84 ? 15.924 12.408 2.479 1.00 76.06 84 SER A CA 1
ATOM 657 C C . SER A 1 84 ? 15.329 12.282 1.077 1.00 76.06 84 SER A C 1
ATOM 659 O O . SER A 1 84 ? 15.392 11.219 0.460 1.00 76.06 84 SER A O 1
ATOM 661 N N . THR A 1 85 ? 14.772 13.371 0.549 1.00 68.25 85 THR A N 1
ATOM 662 C CA . THR A 1 85 ? 14.260 13.435 -0.829 1.00 68.25 85 THR A CA 1
ATOM 663 C C . THR A 1 85 ? 15.371 13.499 -1.880 1.00 68.25 85 THR A C 1
ATOM 665 O O . THR A 1 85 ? 15.097 13.296 -3.060 1.00 68.25 85 THR A O 1
ATOM 668 N N . GLU A 1 86 ? 16.613 13.784 -1.475 1.00 70.50 86 GLU A N 1
ATOM 669 C CA . GLU A 1 86 ? 17.783 13.836 -2.367 1.00 70.50 86 GLU A CA 1
ATOM 670 C C . GLU A 1 86 ? 18.459 12.472 -2.546 1.00 70.50 86 GLU A C 1
ATOM 672 O O . GLU A 1 86 ? 19.098 12.2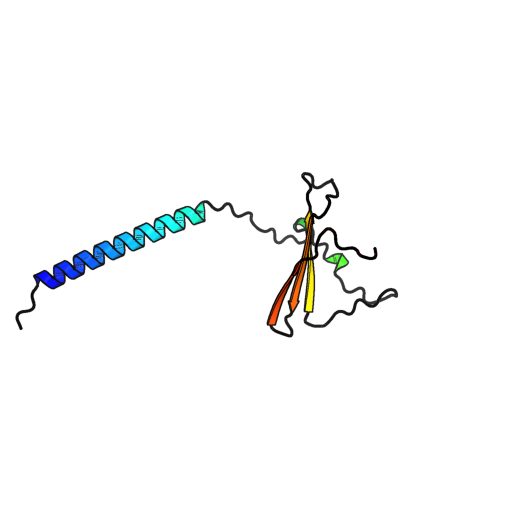27 -3.572 1.00 70.50 86 GLU A O 1
ATOM 677 N N . ASP A 1 87 ? 18.255 11.553 -1.602 1.00 72.38 87 ASP A N 1
ATOM 678 C CA . ASP A 1 87 ? 18.787 10.201 -1.691 1.00 72.38 87 ASP A CA 1
ATOM 679 C C . ASP A 1 87 ? 17.845 9.307 -2.499 1.00 72.38 87 ASP A C 1
ATOM 681 O O . ASP A 1 87 ? 16.676 9.102 -2.153 1.00 72.38 87 ASP A O 1
ATOM 685 N N . LYS A 1 88 ? 18.377 8.712 -3.574 1.00 70.62 88 LYS A N 1
ATOM 686 C CA . LYS A 1 88 ? 17.704 7.635 -4.309 1.00 70.62 88 LYS A CA 1
ATOM 687 C C . LYS A 1 88 ? 17.690 6.377 -3.434 1.00 70.62 88 LYS A C 1
ATOM 689 O O . LYS A 1 88 ? 18.567 5.524 -3.549 1.00 70.62 88 LYS A O 1
ATOM 694 N N . GLY A 1 89 ? 16.715 6.302 -2.529 1.00 77.50 89 GLY A N 1
ATOM 695 C CA . GLY A 1 89 ? 16.486 5.153 -1.656 1.00 77.50 89 GLY A CA 1
ATOM 696 C C . GLY A 1 89 ? 16.204 3.869 -2.431 1.00 77.50 89 GLY A C 1
ATOM 697 O O . GLY A 1 89 ? 15.769 3.890 -3.586 1.00 77.50 89 GLY A O 1
ATOM 698 N N . ARG A 1 90 ? 16.436 2.729 -1.781 1.00 83.94 90 ARG A N 1
ATOM 699 C CA . ARG A 1 90 ? 16.065 1.417 -2.325 1.00 83.94 90 ARG A CA 1
ATOM 700 C C . ARG A 1 90 ? 14.593 1.161 -2.036 1.00 83.94 90 ARG A C 1
ATOM 702 O O . ARG A 1 90 ? 14.085 1.580 -0.999 1.00 83.94 90 ARG A O 1
ATOM 709 N N . SER A 1 91 ? 13.908 0.472 -2.945 1.00 86.81 91 SER A N 1
ATOM 710 C CA . SER A 1 91 ? 12.537 0.047 -2.684 1.00 86.81 91 SER A CA 1
ATOM 711 C C . SER A 1 91 ? 12.519 -1.342 -2.055 1.00 86.81 91 SER A C 1
ATOM 713 O O . SER A 1 91 ? 12.989 -2.296 -2.672 1.00 86.81 91 SER A O 1
ATOM 715 N N . ASP A 1 92 ? 11.974 -1.453 -0.844 1.00 87.69 92 ASP A N 1
ATOM 716 C CA . ASP A 1 92 ? 11.748 -2.741 -0.172 1.00 87.69 92 ASP A CA 1
ATOM 717 C C . ASP A 1 92 ? 10.334 -3.291 -0.424 1.00 87.69 92 ASP A C 1
ATOM 719 O O . ASP A 1 92 ? 10.082 -4.480 -0.227 1.00 87.69 92 ASP A O 1
ATOM 723 N N . ALA A 1 93 ? 9.414 -2.443 -0.896 1.00 90.44 93 ALA A N 1
ATOM 724 C CA . ALA A 1 93 ? 8.040 -2.815 -1.210 1.00 90.44 93 ALA A CA 1
ATOM 725 C C . ALA A 1 93 ? 7.680 -2.397 -2.637 1.00 90.44 93 ALA A C 1
ATOM 727 O O . ALA A 1 93 ? 7.579 -1.209 -2.934 1.00 90.44 93 ALA A O 1
ATOM 728 N N . ILE A 1 94 ? 7.438 -3.379 -3.502 1.00 94.56 94 ILE A N 1
ATOM 729 C CA . ILE A 1 94 ? 7.055 -3.157 -4.896 1.00 94.56 94 ILE A CA 1
ATOM 730 C C . ILE A 1 94 ? 5.663 -3.749 -5.107 1.00 94.56 94 ILE A C 1
ATOM 732 O O . ILE A 1 94 ? 5.413 -4.919 -4.804 1.00 94.56 94 ILE A O 1
ATOM 736 N N . MET A 1 95 ? 4.739 -2.938 -5.615 1.00 95.75 95 MET A N 1
ATOM 737 C CA . MET A 1 95 ? 3.375 -3.358 -5.924 1.00 95.75 95 MET A CA 1
ATOM 738 C C . MET A 1 95 ? 2.911 -2.795 -7.265 1.00 95.75 95 MET A C 1
ATOM 740 O O . MET A 1 95 ? 3.356 -1.738 -7.702 1.00 95.75 95 MET A O 1
ATOM 744 N N . ILE A 1 96 ? 1.971 -3.487 -7.901 1.00 95.12 96 ILE A N 1
ATOM 745 C CA . ILE A 1 96 ? 1.248 -3.021 -9.081 1.00 95.12 96 ILE A CA 1
ATOM 746 C C . ILE A 1 96 ? -0.233 -2.966 -8.717 1.00 95.12 96 ILE A C 1
ATOM 748 O O . 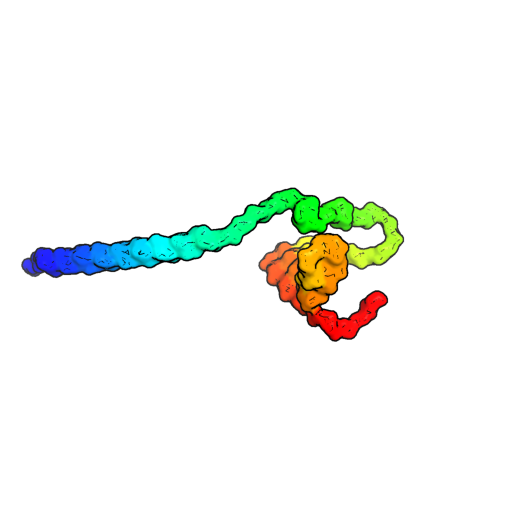ILE A 1 96 ? -0.838 -3.989 -8.389 1.00 95.12 96 ILE A O 1
ATOM 752 N N . LEU A 1 97 ? -0.813 -1.769 -8.765 1.00 95.38 97 LEU A N 1
ATOM 753 C CA . LEU A 1 97 ? -2.255 -1.571 -8.711 1.00 95.38 97 LEU A CA 1
ATOM 754 C C . LEU A 1 97 ? -2.798 -1.588 -10.138 1.00 95.38 97 LEU A C 1
ATOM 756 O O . LEU A 1 97 ? -2.496 -0.707 -10.940 1.00 95.38 97 LEU A O 1
ATOM 760 N N . THR A 1 98 ? -3.637 -2.569 -10.435 1.00 94.62 98 THR A N 1
ATOM 761 C CA . THR A 1 98 ? -4.364 -2.655 -11.696 1.00 94.62 98 THR A CA 1
ATOM 762 C C . THR A 1 98 ? -5.793 -2.174 -11.488 1.00 94.62 98 THR A C 1
ATOM 764 O O . THR A 1 98 ? -6.588 -2.816 -10.792 1.00 94.62 98 THR A O 1
ATOM 767 N N . VAL A 1 99 ? -6.125 -1.057 -12.127 1.00 94.31 99 VAL A N 1
ATOM 768 C CA . VAL A 1 99 ? -7.488 -0.548 -12.261 1.00 94.31 99 VAL A CA 1
ATOM 769 C C . VAL A 1 99 ? -8.073 -1.114 -13.549 1.00 94.31 99 VAL A C 1
ATOM 771 O O . VAL A 1 99 ? -7.767 -0.646 -14.641 1.00 94.31 99 VAL A O 1
ATOM 774 N N . ASP A 1 100 ? -8.882 -2.160 -13.416 1.00 92.94 100 ASP A N 1
ATOM 775 C CA . ASP A 1 100 ? -9.506 -2.886 -14.521 1.00 92.94 100 ASP A CA 1
ATOM 776 C C . ASP A 1 100 ? -10.963 -2.420 -14.659 1.00 92.94 100 ASP A C 1
ATOM 778 O O . ASP A 1 100 ? -11.877 -2.992 -14.057 1.00 92.94 100 ASP A O 1
ATOM 782 N N . THR A 1 101 ? -11.180 -1.338 -15.413 1.00 92.12 101 THR A N 1
ATOM 783 C CA . THR A 1 101 ? -12.524 -0.782 -15.649 1.00 92.12 101 THR A CA 1
ATOM 784 C C . THR A 1 101 ? -13.328 -1.644 -16.615 1.00 92.12 101 THR A C 1
ATOM 786 O O . THR A 1 101 ? -14.552 -1.667 -16.534 1.00 92.12 101 THR A O 1
ATOM 789 N N . LYS A 1 102 ? -12.659 -2.433 -17.465 1.00 90.88 102 LYS A N 1
ATOM 790 C CA . LYS A 1 102 ? -13.308 -3.398 -18.362 1.00 90.88 102 LYS A CA 1
ATOM 791 C C . LYS A 1 102 ? -14.077 -4.476 -17.596 1.00 90.88 102 LYS A C 1
ATOM 793 O O . LYS A 1 102 ? -15.183 -4.837 -17.990 1.00 90.88 102 LYS A O 1
ATOM 798 N N . HIS A 1 103 ? -13.510 -4.983 -16.502 1.00 95.12 103 HIS A N 1
ATOM 799 C CA . HIS A 1 103 ? -14.148 -6.012 -15.672 1.00 95.12 103 HIS A CA 1
ATOM 800 C C . HIS A 1 103 ? -14.682 -5.480 -14.335 1.00 95.12 103 HIS A C 1
ATOM 802 O O . HIS A 1 103 ? -15.124 -6.283 -13.512 1.00 95.12 103 HIS A O 1
ATOM 808 N N . ASN A 1 104 ? -14.637 -4.162 -14.103 1.00 92.38 104 ASN A N 1
ATOM 809 C CA . ASN A 1 104 ? -14.985 -3.509 -12.835 1.00 92.38 104 ASN A CA 1
ATOM 810 C C . ASN A 1 104 ? -14.260 -4.122 -11.623 1.00 92.38 104 ASN A C 1
ATOM 812 O O . ASN A 1 104 ? -14.873 -4.440 -10.603 1.00 92.38 104 ASN A O 1
ATOM 816 N N . LYS A 1 105 ? -12.944 -4.332 -11.741 1.00 94.75 105 LYS A N 1
ATOM 817 C CA . LYS A 1 105 ? -12.108 -4.921 -10.686 1.00 94.75 105 LYS A CA 1
ATOM 818 C C . LYS A 1 105 ? -10.928 -4.024 -10.337 1.00 94.75 105 LYS A C 1
ATOM 820 O O . LYS A 1 105 ? -10.332 -3.378 -11.192 1.00 94.75 105 LYS A O 1
ATOM 825 N N . LEU A 1 106 ? -10.545 -4.066 -9.067 1.00 94.69 106 LEU A N 1
ATOM 826 C CA . LEU A 1 106 ? -9.268 -3.556 -8.582 1.00 94.69 106 LEU A CA 1
ATOM 827 C C . LEU A 1 106 ? -8.416 -4.752 -8.169 1.00 94.69 106 LEU A C 1
ATOM 829 O O . LEU A 1 106 ? -8.885 -5.617 -7.427 1.00 94.69 106 LEU A O 1
ATOM 833 N N . LYS A 1 107 ? -7.185 -4.825 -8.676 1.00 96.25 107 LYS A N 1
ATOM 834 C CA . LYS A 1 107 ? -6.232 -5.888 -8.333 1.00 96.25 107 LYS A CA 1
ATOM 835 C C . LYS A 1 107 ? -4.969 -5.238 -7.794 1.00 96.25 107 LYS A C 1
ATOM 837 O O . LYS A 1 107 ? -4.492 -4.266 -8.370 1.00 96.25 107 LYS A O 1
ATOM 842 N N . LEU A 1 108 ? -4.436 -5.777 -6.705 1.00 96.38 108 LEU A N 1
ATOM 843 C CA . LEU A 1 108 ? -3.161 -5.353 -6.143 1.00 96.38 108 LEU A CA 1
ATOM 844 C C . LEU A 1 108 ? -2.222 -6.554 -6.144 1.00 96.38 108 LEU A C 1
ATOM 846 O O . LEU A 1 108 ? -2.502 -7.562 -5.496 1.00 96.38 108 LEU A O 1
ATOM 850 N N . THR A 1 109 ? -1.128 -6.453 -6.889 1.00 95.94 109 THR A N 1
ATOM 851 C CA . THR A 1 109 ? -0.128 -7.515 -7.014 1.00 95.94 109 THR A CA 1
ATOM 852 C C . THR A 1 109 ? 1.169 -7.052 -6.375 1.00 95.94 109 THR A C 1
ATOM 854 O O . THR A 1 109 ? 1.751 -6.063 -6.808 1.00 95.94 109 THR A O 1
ATOM 857 N N . SER A 1 110 ? 1.629 -7.760 -5.345 1.00 95.00 110 SER A N 1
ATOM 858 C CA . SER A 1 110 ? 2.930 -7.508 -4.722 1.00 95.00 110 SER A CA 1
ATOM 859 C C . SER A 1 110 ? 4.023 -8.317 -5.418 1.00 95.00 110 SER A C 1
ATOM 861 O O . SER A 1 110 ? 3.810 -9.480 -5.761 1.00 95.00 110 SER A O 1
ATOM 863 N N . LEU A 1 111 ? 5.183 -7.694 -5.622 1.00 93.81 111 LEU A N 1
ATOM 864 C CA . LEU A 1 111 ? 6.395 -8.342 -6.112 1.00 93.81 111 LEU A CA 1
ATOM 865 C C . LEU A 1 111 ? 7.385 -8.485 -4.952 1.00 93.81 111 LEU A C 1
ATOM 867 O O . LEU A 1 111 ? 7.605 -7.539 -4.194 1.00 93.81 111 LEU A O 1
ATOM 871 N N . MET A 1 112 ? 7.988 -9.666 -4.807 1.00 91.69 112 MET A N 1
ATOM 872 C CA . MET A 1 112 ? 8.977 -9.909 -3.754 1.00 91.69 112 MET A CA 1
ATOM 873 C C . MET A 1 112 ? 10.272 -9.154 -4.071 1.00 91.69 112 MET A C 1
ATOM 875 O O . MET A 1 112 ? 10.770 -9.251 -5.195 1.00 91.69 112 MET A O 1
ATOM 879 N N . ARG A 1 113 ? 10.840 -8.461 -3.073 1.00 90.75 113 ARG A N 1
ATOM 880 C CA . ARG A 1 113 ? 12.070 -7.657 -3.208 1.00 90.75 113 ARG A CA 1
ATOM 881 C C . ARG A 1 113 ? 13.229 -8.430 -3.839 1.00 90.75 113 ARG A C 1
ATOM 883 O O . ARG A 1 113 ? 13.920 -7.904 -4.702 1.00 90.75 113 ARG A O 1
ATOM 890 N N . ASP A 1 114 ? 13.396 -9.682 -3.425 1.00 91.44 114 ASP A N 1
ATOM 891 C CA . ASP A 1 114 ? 14.539 -10.517 -3.803 1.00 91.44 114 ASP A CA 1
ATOM 892 C C . ASP A 1 114 ? 14.175 -11.520 -4.918 1.00 91.44 114 ASP A C 1
ATOM 894 O O . ASP A 1 114 ? 14.730 -12.614 -5.001 1.00 91.44 114 ASP A O 1
ATOM 898 N N . SER A 1 115 ? 13.213 -11.168 -5.780 1.00 90.62 115 SER A N 1
ATOM 899 C CA . SER A 1 115 ? 12.888 -11.976 -6.961 1.00 90.62 115 SER A CA 1
ATOM 900 C C . SER A 1 115 ? 14.080 -12.010 -7.921 1.00 90.62 115 SER A C 1
ATOM 902 O O . SER A 1 115 ? 14.610 -10.965 -8.295 1.00 90.62 115 SER A O 1
ATOM 904 N N . TYR A 1 116 ? 14.484 -13.202 -8.362 1.00 93.12 116 TYR A N 1
ATOM 905 C CA . TYR A 1 116 ? 15.515 -13.342 -9.389 1.00 93.12 116 TYR A CA 1
ATOM 906 C C . TYR A 1 116 ? 14.925 -12.988 -10.760 1.00 93.12 116 TYR A C 1
ATOM 908 O O . TYR A 1 116 ? 14.090 -13.723 -11.288 1.00 93.12 116 TYR A O 1
ATOM 916 N N . VAL A 1 117 ? 15.323 -11.841 -11.310 1.00 91.12 117 VAL A N 1
ATOM 917 C CA . VAL A 1 117 ? 14.788 -11.287 -12.562 1.00 91.12 117 VAL A CA 1
ATOM 918 C C . VAL A 1 117 ? 15.914 -10.894 -13.510 1.00 91.12 117 VAL A C 1
ATOM 920 O O . VAL A 1 117 ? 17.025 -10.593 -13.077 1.00 91.12 117 VAL A O 1
ATOM 923 N N . ASN A 1 118 ? 15.613 -10.882 -14.808 1.00 91.19 118 ASN A N 1
ATOM 924 C CA . ASN A 1 118 ? 16.495 -10.283 -15.799 1.00 91.19 118 ASN A CA 1
ATOM 925 C C . ASN A 1 118 ? 16.261 -8.767 -15.818 1.00 91.19 118 ASN A C 1
ATOM 927 O O . ASN A 1 118 ? 15.113 -8.335 -15.945 1.00 91.19 118 ASN A O 1
ATOM 931 N N . ILE A 1 119 ? 17.338 -8.001 -15.661 1.00 81.56 119 ILE A N 1
ATOM 932 C CA . ILE A 1 119 ? 17.352 -6.531 -15.605 1.00 81.56 119 ILE A CA 1
ATOM 933 C C . ILE A 1 119 ? 17.826 -5.915 -16.915 1.00 81.56 119 ILE A C 1
ATOM 935 O O . ILE A 1 119 ? 18.760 -6.479 -17.526 1.00 81.56 119 ILE A O 1
#

Sequence (119 aa):
MKKNKSIKKIIFITLSVLLLCLGAVYVYSYSLLDKIKTVDFTNDKKELGINTEKIKPKNNDSDGNIDHTEGITN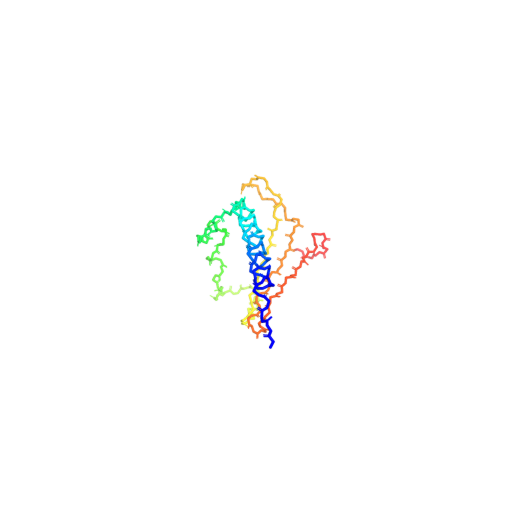IAIFGIDSRSTEDKGRSDAIMILTVDTKHNKLKLTSLMRDSYVNI

pLDDT: mean 78.98, std 16.71, range [43.12, 96.38]

Secondary structure (DSSP, 8-state):
----HHHHHHHHHHHHHHHHHHHHHHHHHHHHHTTS-PPP----TTTTT--GGGGS---SS-S------TTEEEEEEEEEE-SSSSS-PEEEEEEEEEEETTTTEEEEEEE-TT-----

Solvent-accessible surface area (backbone atoms only — not comparable to full-atom values): 7684 Å² total; per-residue (Å²): 133,86,76,59,67,66,58,59,51,51,53,52,52,53,52,50,52,52,52,51,52,52,51,53,50,51,54,52,56,49,60,58,57,70,68,56,85,75,76,82,81,71,86,48,47,72,82,69,68,48,64,62,80,77,68,51,79,79,81,77,80,93,79,79,90,76,80,77,52,84,54,50,48,77,43,81,45,71,45,58,64,57,94,47,94,85,53,89,43,57,60,72,40,41,34,36,42,34,46,28,65,74,78,74,43,80,46,78,47,76,51,67,72,85,61,92,72,92,130